Protein AF-A0A834KKQ8-F1 (afdb_monomer)

Mean predicted aligned error: 13.59 Å

Nearest PDB structures (foldseek):
  8iuf-assembly1_E9  TM=4.135E-01  e=3.851E+00  Euglena gracilis
  8imo-assembly1_c  TM=3.893E-01  e=7.822E+00  Anthocerotibacter panamensis
  2j96-assembly1_B  TM=3.376E-01  e=8.261E+00  Mastigocladus laminosus

Structure (mmCIF, N/CA/C/O backbone):
data_AF-A0A834KKQ8-F1
#
_entry.id   AF-A0A834KKQ8-F1
#
loop_
_atom_site.group_PDB
_atom_site.id
_atom_site.type_symbol
_atom_site.label_atom_id
_atom_site.label_alt_id
_atom_site.label_comp_id
_atom_site.label_asym_id
_atom_site.label_entity_id
_atom_site.label_seq_id
_atom_site.pdbx_PDB_ins_code
_atom_site.Cartn_x
_atom_site.Cartn_y
_atom_site.Cartn_z
_atom_site.occupancy
_atom_site.B_iso_or_equiv
_atom_site.auth_seq_id
_atom_site.auth_comp_id
_atom_site.auth_asym_id
_atom_site.auth_atom_id
_atom_site.pdbx_PDB_model_num
ATOM 1 N N . MET A 1 1 ? -37.327 -9.741 52.975 1.00 37.19 1 MET A N 1
ATOM 2 C CA . MET A 1 1 ? -36.574 -8.940 51.986 1.00 37.19 1 MET A CA 1
ATOM 3 C C . MET A 1 1 ? -36.047 -9.881 50.919 1.00 37.19 1 MET A C 1
ATOM 5 O O . MET A 1 1 ? -35.305 -10.794 51.250 1.00 37.1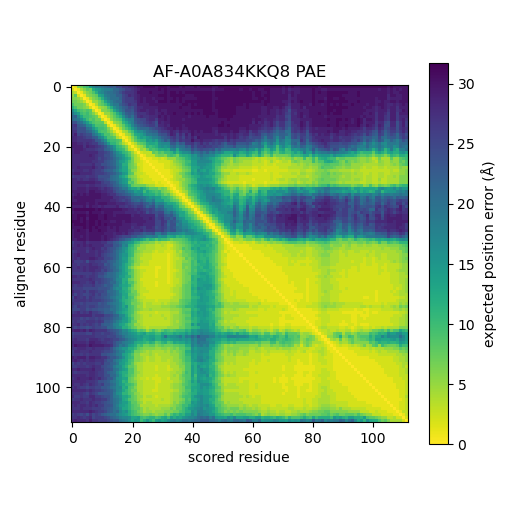9 1 MET A O 1
ATOM 9 N N . LYS A 1 2 ? -36.517 -9.733 49.680 1.00 35.50 2 LYS A N 1
ATOM 10 C CA . LYS A 1 2 ? -36.154 -10.582 48.541 1.00 35.50 2 LYS A CA 1
ATOM 11 C C . LYS A 1 2 ? -35.812 -9.617 47.403 1.00 35.50 2 LYS A C 1
ATOM 13 O O . LYS A 1 2 ? -36.703 -9.014 46.822 1.00 35.50 2 LYS A O 1
ATOM 18 N N . LEU A 1 3 ? -34.519 -9.359 47.230 1.00 42.44 3 LEU A N 1
ATOM 19 C CA . LEU A 1 3 ? -33.954 -8.520 46.173 1.00 42.44 3 LEU A CA 1
ATOM 20 C C . LEU A 1 3 ? -33.708 -9.412 44.966 1.00 42.44 3 LEU A C 1
ATOM 22 O O . LEU A 1 3 ? -32.814 -10.242 45.063 1.00 42.44 3 LEU A O 1
ATOM 26 N N . LEU A 1 4 ? -34.438 -9.239 43.861 1.00 45.25 4 LEU A N 1
ATOM 27 C CA . LEU A 1 4 ? -34.002 -9.751 42.559 1.00 45.25 4 LEU A CA 1
ATOM 28 C C . LEU A 1 4 ? -34.473 -8.842 41.408 1.00 45.25 4 LEU A C 1
ATOM 30 O O . LEU A 1 4 ? -35.651 -8.794 41.076 1.00 45.25 4 LEU A O 1
ATOM 34 N N . ALA A 1 5 ? -33.470 -8.146 40.863 1.00 49.19 5 ALA A N 1
ATOM 35 C CA . ALA A 1 5 ? -33.201 -7.794 39.467 1.00 49.19 5 ALA A CA 1
ATOM 36 C C . ALA A 1 5 ? -34.286 -7.107 38.610 1.00 49.19 5 ALA A C 1
ATOM 38 O O . ALA A 1 5 ? -35.233 -7.724 38.130 1.00 49.19 5 ALA A O 1
ATOM 39 N N . PHE A 1 6 ? -34.025 -5.835 38.291 1.00 45.62 6 PHE A N 1
ATOM 40 C CA . PHE A 1 6 ? -34.572 -5.148 37.121 1.00 45.62 6 PHE A CA 1
ATOM 41 C C . PHE A 1 6 ? -34.047 -5.815 35.839 1.00 45.62 6 PHE A C 1
ATOM 43 O O . PHE A 1 6 ? -32.847 -5.778 35.565 1.00 45.62 6 PHE A O 1
ATOM 50 N N . ALA A 1 7 ? -34.942 -6.392 35.038 1.00 49.34 7 ALA A N 1
ATOM 51 C CA . ALA A 1 7 ? -34.658 -6.762 33.656 1.00 49.34 7 ALA A CA 1
ATOM 52 C C . ALA A 1 7 ? -34.824 -5.516 32.772 1.00 49.34 7 ALA A C 1
ATOM 54 O O . ALA A 1 7 ? -35.925 -5.184 32.339 1.00 49.34 7 ALA A O 1
ATOM 55 N N . GLY A 1 8 ? -33.732 -4.784 32.561 1.00 45.09 8 GLY A N 1
ATOM 56 C CA . GLY A 1 8 ? -33.661 -3.714 31.570 1.00 45.09 8 GLY A CA 1
ATOM 57 C C . GLY A 1 8 ? -33.183 -4.278 30.238 1.00 45.09 8 GLY A C 1
ATOM 58 O O . GLY A 1 8 ? -31.987 -4.471 30.050 1.00 45.09 8 GLY A O 1
ATOM 59 N N . SER A 1 9 ? -34.103 -4.548 29.317 1.00 55.69 9 SER A N 1
ATOM 60 C CA . SER A 1 9 ? -33.771 -4.863 27.926 1.00 55.69 9 SER A CA 1
ATOM 61 C C . SER A 1 9 ? -33.815 -3.574 27.110 1.00 55.69 9 SER A C 1
ATOM 63 O O . SER A 1 9 ? -34.874 -3.174 26.638 1.00 55.69 9 SER A O 1
ATOM 65 N N . VAL A 1 10 ? -32.668 -2.914 26.952 1.00 50.00 10 VAL A N 1
ATOM 66 C CA . VAL A 1 10 ? -32.494 -1.898 25.907 1.00 50.00 10 VAL A CA 1
ATOM 67 C C . VAL A 1 10 ? -31.835 -2.605 24.734 1.00 50.00 10 VAL A C 1
ATOM 69 O O . VAL A 1 10 ? -30.640 -2.884 24.755 1.00 50.00 10 VAL A O 1
ATOM 72 N N . ALA A 1 11 ? -32.640 -2.950 23.732 1.00 49.00 11 ALA A N 1
ATOM 73 C CA . ALA A 1 11 ? -32.127 -3.351 22.435 1.00 49.00 11 ALA A CA 1
ATOM 74 C C . ALA A 1 11 ? -31.454 -2.123 21.806 1.00 49.00 11 ALA A C 1
ATOM 76 O O . ALA A 1 11 ? -32.124 -1.218 21.311 1.00 49.00 11 ALA A O 1
ATOM 77 N N . THR A 1 12 ? -30.127 -2.060 21.879 1.00 45.56 12 THR A N 1
ATOM 78 C CA . THR A 1 12 ? -29.339 -1.135 21.069 1.00 45.56 12 THR A CA 1
ATOM 79 C C . THR A 1 12 ? -29.464 -1.572 19.616 1.00 45.56 12 THR A C 1
ATOM 81 O O . THR A 1 12 ? -28.857 -2.557 19.199 1.00 45.56 12 THR A O 1
ATOM 84 N N . LEU A 1 13 ? -30.293 -0.846 18.868 1.00 48.62 13 LEU A N 1
ATOM 85 C CA . LEU A 1 13 ? -30.263 -0.801 17.413 1.00 48.62 13 LEU A CA 1
ATOM 86 C C . LEU A 1 13 ? -28.889 -0.258 17.006 1.00 48.62 13 LEU A C 1
ATOM 88 O O . LEU A 1 13 ? -28.686 0.954 16.977 1.00 48.62 13 LEU A O 1
ATOM 92 N N . LEU A 1 14 ? -27.933 -1.146 16.750 1.00 46.12 14 LEU A N 1
ATOM 93 C CA . LEU A 1 14 ? -26.783 -0.784 15.936 1.00 46.12 14 LEU A CA 1
ATOM 94 C C . LEU A 1 14 ? -27.255 -0.905 14.496 1.00 46.12 14 LEU A C 1
ATOM 96 O O . LEU A 1 14 ? -27.493 -2.002 13.997 1.00 46.12 14 LEU A O 1
ATOM 100 N N . ALA A 1 15 ? -27.501 0.255 13.894 1.00 41.88 15 ALA A N 1
ATOM 101 C CA . ALA A 1 15 ? -27.599 0.375 12.459 1.00 41.88 15 ALA A CA 1
ATOM 102 C C . ALA A 1 15 ? -26.323 -0.225 11.857 1.00 41.88 15 ALA A C 1
ATOM 104 O O . ALA A 1 15 ? -25.220 0.133 12.274 1.00 41.88 15 ALA A O 1
ATOM 105 N N . ASP A 1 16 ? -26.494 -1.146 10.912 1.00 43.06 16 ASP A N 1
ATOM 106 C CA . ASP A 1 16 ? -25.479 -1.496 9.927 1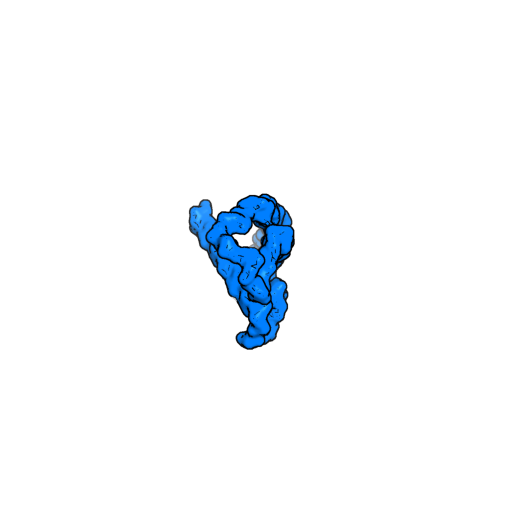.00 43.06 16 ASP A CA 1
ATOM 107 C C . ASP A 1 16 ? -25.065 -0.203 9.203 1.00 43.06 16 ASP A C 1
ATOM 109 O O . ASP A 1 16 ? -25.660 0.192 8.199 1.00 43.06 16 ASP A O 1
ATOM 113 N N . GLU A 1 17 ? -24.076 0.508 9.745 1.00 47.84 17 GLU A N 1
ATOM 114 C CA . GLU A 1 17 ? -23.257 1.393 8.931 1.00 47.84 17 GLU A CA 1
ATOM 115 C C . GLU A 1 17 ? -22.409 0.489 8.041 1.00 47.84 17 GLU A C 1
ATOM 117 O O . GLU A 1 17 ? -21.395 -0.077 8.450 1.00 47.84 17 GLU A O 1
ATOM 122 N N . ASP A 1 18 ? -22.920 0.304 6.827 1.00 44.22 18 ASP A N 1
ATOM 123 C CA . ASP A 1 18 ? -22.267 -0.304 5.679 1.00 44.22 18 ASP A CA 1
ATOM 124 C C . ASP A 1 18 ? -20.897 0.362 5.463 1.00 44.22 18 ASP A C 1
ATOM 126 O O . ASP A 1 18 ? -20.776 1.407 4.821 1.00 44.22 18 ASP A O 1
ATOM 130 N N . TRP A 1 19 ? -19.848 -0.229 6.038 1.00 47.28 19 TRP A N 1
ATOM 131 C CA . TRP A 1 19 ? -18.447 0.137 5.824 1.00 47.28 19 TRP A CA 1
ATOM 132 C C . TRP A 1 19 ? -18.012 -0.219 4.387 1.00 47.28 19 TRP A C 1
ATOM 134 O O . TRP A 1 19 ? -17.114 -1.022 4.163 1.00 47.28 19 TRP A O 1
ATOM 144 N N . ASN A 1 20 ? -18.611 0.414 3.376 1.00 50.88 20 ASN A N 1
ATOM 145 C CA . ASN A 1 20 ? -18.178 0.365 1.970 1.00 50.88 20 ASN A CA 1
ATOM 146 C C . ASN A 1 20 ? -17.063 1.391 1.661 1.00 50.88 20 ASN A C 1
ATOM 148 O O . ASN A 1 20 ? -16.922 1.906 0.550 1.00 50.88 20 ASN A O 1
ATOM 152 N N . VAL A 1 21 ? -16.268 1.724 2.677 1.00 54.75 21 VAL A N 1
ATOM 153 C CA . VAL A 1 21 ? -15.219 2.753 2.663 1.00 54.75 21 VAL A CA 1
ATOM 154 C C . VAL A 1 21 ? -13.899 2.297 1.996 1.00 54.75 21 VAL A C 1
ATOM 156 O O . VAL A 1 21 ? -13.262 3.134 1.349 1.00 54.75 21 VAL A O 1
ATOM 159 N N . PRO A 1 22 ? -13.474 1.010 2.026 1.00 59.59 22 PRO A N 1
ATOM 160 C CA . PRO A 1 22 ? -12.164 0.624 1.480 1.00 59.59 22 PRO A CA 1
ATOM 161 C C . PRO A 1 22 ? -12.044 0.840 -0.036 1.00 59.59 22 PRO A C 1
ATOM 163 O O . PRO A 1 22 ? -11.017 1.293 -0.546 1.00 59.59 22 PRO A O 1
ATOM 166 N N . THR A 1 23 ? -13.114 0.551 -0.784 1.00 61.81 23 THR A N 1
ATOM 167 C CA . THR A 1 23 ? -13.082 0.579 -2.254 1.00 61.81 23 THR A CA 1
ATOM 168 C C . THR A 1 23 ? -13.129 1.999 -2.826 1.00 61.81 23 THR A C 1
ATOM 170 O O . THR A 1 23 ? -12.583 2.239 -3.906 1.00 61.81 23 THR A O 1
ATOM 173 N N . SER A 1 24 ? -13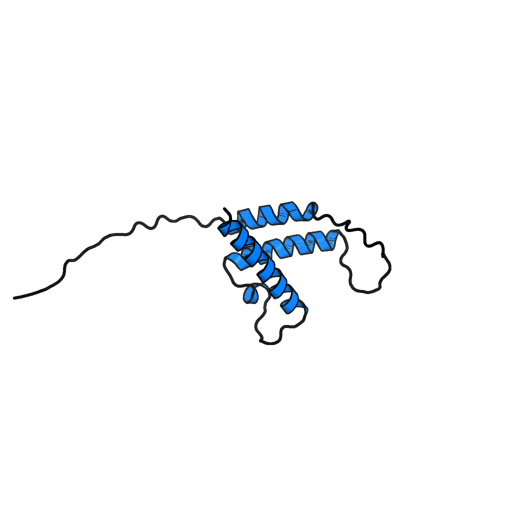.766 2.955 -2.142 1.00 75.38 24 SER A N 1
ATOM 174 C CA . SER A 1 24 ? -13.804 4.355 -2.588 1.00 75.38 24 SER A CA 1
ATOM 175 C C . SER A 1 24 ? -12.443 5.035 -2.395 1.00 75.38 24 SER A C 1
ATOM 177 O O . SER A 1 24 ? -11.939 5.650 -3.337 1.00 75.38 24 SER A O 1
ATOM 179 N N . LEU A 1 25 ? -11.797 4.816 -1.244 1.00 78.88 25 LEU A N 1
ATOM 180 C CA . LEU A 1 25 ? -10.462 5.335 -0.927 1.00 78.88 25 LEU A CA 1
ATOM 181 C C . LEU A 1 25 ? -9.378 4.758 -1.845 1.00 78.88 25 LEU A C 1
ATOM 183 O O . LEU A 1 25 ? -8.534 5.497 -2.356 1.00 78.88 25 LEU A O 1
ATOM 187 N N . GLN A 1 26 ? -9.425 3.452 -2.123 1.00 80.62 26 GLN A N 1
ATOM 188 C CA . GLN A 1 26 ? -8.515 2.808 -3.073 1.00 80.62 26 GLN A CA 1
ATOM 189 C C . GLN A 1 26 ? -8.629 3.422 -4.476 1.00 80.62 26 GLN A C 1
ATOM 191 O O . GLN A 1 26 ? -7.611 3.689 -5.124 1.00 80.62 26 GL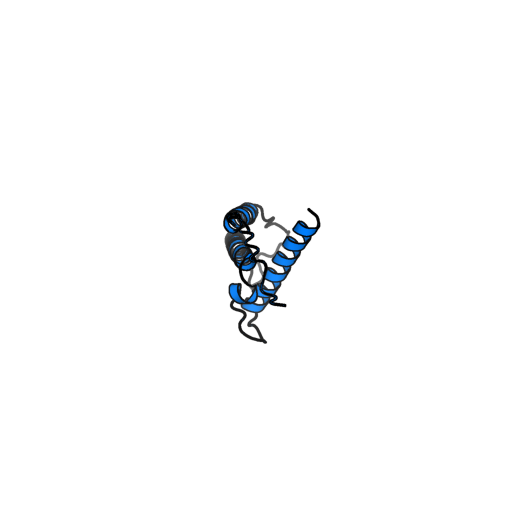N A O 1
ATOM 196 N N . LYS A 1 27 ? -9.860 3.650 -4.956 1.00 84.06 27 LYS A N 1
ATOM 197 C CA . LYS A 1 27 ? -10.116 4.254 -6.272 1.00 84.06 27 LYS A CA 1
ATOM 198 C C . LYS A 1 27 ? -9.626 5.695 -6.326 1.00 84.06 27 LYS A C 1
ATOM 200 O O . LYS A 1 27 ? -8.984 6.072 -7.305 1.00 84.06 27 LYS A O 1
ATOM 205 N N . GLU A 1 28 ? -9.873 6.474 -5.276 1.00 87.88 28 GLU A N 1
ATOM 206 C CA . GLU A 1 28 ? -9.377 7.845 -5.180 1.00 87.88 28 GLU A CA 1
ATOM 207 C C . GLU A 1 28 ? -7.845 7.887 -5.197 1.00 87.88 28 GLU A C 1
ATOM 209 O O . GLU A 1 28 ? -7.266 8.594 -6.023 1.00 87.88 28 GLU A O 1
ATOM 214 N N . CYS A 1 29 ? -7.179 7.083 -4.364 1.00 88.75 29 CYS A N 1
ATOM 215 C CA . CYS A 1 29 ? -5.720 6.978 -4.346 1.00 88.75 29 CYS A CA 1
ATOM 216 C C . CYS A 1 29 ? -5.175 6.595 -5.732 1.00 88.75 29 CYS A C 1
ATOM 218 O O . CYS A 1 29 ? -4.325 7.290 -6.292 1.00 88.75 29 CYS A O 1
ATOM 220 N N . SER A 1 30 ? -5.735 5.544 -6.341 1.00 86.56 30 SER A N 1
ATOM 221 C CA . SER A 1 30 ? -5.280 5.028 -7.639 1.00 86.56 30 SER A CA 1
ATOM 222 C C . SER A 1 30 ? -5.475 6.035 -8.776 1.00 86.56 30 SER A C 1
ATOM 224 O O . SER A 1 30 ? -4.661 6.086 -9.697 1.00 86.56 30 SER A O 1
ATOM 226 N N . SER A 1 31 ? -6.510 6.881 -8.705 1.00 90.00 31 SER A N 1
ATOM 227 C CA . SER A 1 31 ? -6.761 7.944 -9.690 1.00 90.00 31 SER A CA 1
ATOM 228 C C . SER A 1 31 ? -5.667 9.019 -9.725 1.00 90.00 31 SER A C 1
ATOM 230 O O . SER A 1 31 ? -5.493 9.697 -10.741 1.00 90.00 31 SER A O 1
ATOM 232 N N . LYS A 1 32 ? -4.886 9.154 -8.645 1.00 88.50 32 LYS A N 1
ATOM 233 C CA . LYS A 1 32 ? -3.767 10.101 -8.562 1.00 88.50 32 LYS A CA 1
ATOM 234 C C . LYS A 1 32 ? -2.471 9.530 -9.141 1.00 88.50 32 LYS A C 1
ATOM 236 O O . LYS A 1 32 ? -1.598 10.306 -9.517 1.00 88.50 32 LYS A O 1
ATOM 241 N N . CYS A 1 33 ? -2.359 8.210 -9.304 1.00 88.06 33 CYS A N 1
ATOM 242 C CA . CYS A 1 33 ? -1.147 7.561 -9.815 1.00 88.06 33 CYS A CA 1
ATOM 243 C C . CYS A 1 33 ? -0.701 8.015 -11.220 1.00 88.06 33 CYS A C 1
ATOM 245 O O . CYS A 1 33 ? 0.500 8.202 -11.410 1.00 88.06 33 CYS A O 1
ATOM 247 N N . PRO A 1 34 ? -1.593 8.253 -12.204 1.00 82.81 34 PRO A N 1
ATOM 248 C CA . PRO A 1 34 ? -1.194 8.796 -13.507 1.00 82.81 34 PRO A CA 1
ATOM 249 C C . PRO A 1 34 ? -0.682 10.243 -13.441 1.00 82.81 34 PRO A C 1
ATOM 251 O O . PRO A 1 34 ? 0.028 10.676 -14.342 1.00 82.81 34 PRO A O 1
ATOM 254 N N . ASN A 1 35 ? -1.056 10.978 -12.388 1.00 68.88 35 ASN A N 1
ATOM 255 C CA . ASN A 1 35 ? -0.695 12.378 -12.155 1.00 68.88 35 ASN A CA 1
ATOM 256 C C . ASN A 1 35 ? 0.494 12.531 -11.201 1.00 68.88 35 ASN A C 1
ATOM 258 O O . ASN A 1 35 ? 0.814 13.654 -10.808 1.00 68.88 35 ASN A O 1
ATOM 262 N N . LEU A 1 36 ? 1.137 11.429 -10.792 1.00 65.81 36 LEU A N 1
ATOM 263 C CA . LEU A 1 36 ? 2.389 11.522 -10.054 1.00 65.81 36 LEU A CA 1
ATOM 264 C C . LEU A 1 36 ? 3.355 12.325 -10.931 1.00 65.81 36 LEU A C 1
ATOM 266 O O . LEU A 1 36 ? 3.540 11.988 -12.097 1.00 65.81 36 LEU A O 1
ATOM 270 N N . ASP A 1 37 ? 3.928 13.407 -10.412 1.00 58.41 37 ASP A N 1
ATOM 271 C CA . ASP A 1 37 ? 4.890 14.205 -11.166 1.00 58.41 37 ASP A CA 1
ATOM 272 C C . ASP A 1 37 ? 6.184 13.387 -11.316 1.00 58.41 37 ASP A C 1
ATOM 274 O O . ASP A 1 37 ? 7.087 13.401 -10.478 1.00 58.41 37 ASP A O 1
ATOM 278 N N . LEU A 1 38 ? 6.227 12.559 -12.364 1.00 57.94 38 LEU A N 1
ATOM 279 C CA . LEU A 1 38 ? 7.328 11.639 -12.660 1.00 57.94 38 LEU A CA 1
ATOM 280 C C . LEU A 1 38 ? 8.595 12.385 -13.108 1.00 57.94 38 LEU A C 1
ATOM 282 O O . LEU A 1 38 ? 9.635 11.743 -13.274 1.00 57.94 38 LEU A O 1
ATOM 286 N N . ASN A 1 39 ? 8.499 13.711 -13.265 1.00 49.53 39 ASN A N 1
ATOM 287 C CA . ASN A 1 39 ? 9.531 14.635 -13.714 1.00 49.53 39 ASN A CA 1
ATOM 288 C C . ASN A 1 39 ? 10.047 15.534 -12.580 1.00 49.53 39 ASN A C 1
ATOM 290 O O . ASN A 1 39 ? 10.386 16.695 -12.813 1.00 49.53 39 ASN A O 1
ATOM 294 N N . GLN A 1 40 ? 10.236 15.003 -11.367 1.00 52.03 40 GLN A N 1
ATOM 295 C CA . GLN A 1 40 ? 11.294 15.561 -10.521 1.00 52.03 40 GLN A CA 1
ATOM 296 C C . GLN A 1 40 ? 12.649 15.247 -11.165 1.00 52.03 40 GLN A C 1
ATOM 298 O O . GLN A 1 40 ? 13.272 14.229 -10.885 1.00 52.03 40 GLN A O 1
ATOM 303 N N . ASN A 1 41 ? 13.012 16.132 -12.092 1.00 42.50 41 ASN A N 1
ATOM 304 C CA . ASN A 1 41 ? 14.281 16.409 -12.751 1.00 42.50 41 ASN A CA 1
ATOM 305 C C . ASN A 1 41 ? 15.531 15.896 -12.002 1.00 42.50 41 ASN A C 1
ATOM 307 O O . ASN A 1 41 ? 16.318 16.669 -11.461 1.00 42.50 41 ASN A O 1
ATOM 311 N N . ARG A 1 42 ? 15.730 14.577 -11.985 1.00 45.38 42 ARG A N 1
ATOM 312 C CA . ARG A 1 42 ? 17.051 13.959 -11.962 1.00 45.38 42 ARG A CA 1
ATOM 313 C C . ARG A 1 42 ? 17.276 13.388 -13.347 1.00 45.38 42 ARG A C 1
ATOM 315 O O . ARG A 1 42 ? 16.917 12.254 -13.644 1.00 45.38 42 ARG A O 1
ATOM 322 N N . THR A 1 43 ? 17.811 14.243 -14.206 1.00 44.25 43 THR A N 1
ATOM 323 C CA . THR A 1 43 ? 18.655 13.848 -15.325 1.00 44.25 43 THR A CA 1
ATOM 324 C C . THR A 1 43 ? 19.651 12.823 -14.798 1.00 44.25 43 THR A C 1
ATOM 326 O O . THR A 1 43 ? 20.522 13.197 -14.028 1.00 44.25 43 THR A O 1
ATOM 329 N N . GLU A 1 44 ? 19.471 11.548 -15.124 1.00 44.59 44 GLU A N 1
ATOM 330 C CA . GLU A 1 44 ? 20.541 10.552 -15.247 1.00 44.59 44 GLU A CA 1
ATOM 331 C C . GLU A 1 44 ? 19.916 9.230 -15.685 1.00 44.59 44 GLU A C 1
ATOM 333 O O . GLU A 1 44 ? 19.593 8.338 -14.905 1.00 44.59 44 GLU A O 1
ATOM 338 N N . ASP A 1 45 ? 19.777 9.121 -17.000 1.00 48.06 45 ASP A N 1
ATOM 339 C CA . ASP A 1 45 ? 19.508 7.888 -17.736 1.00 48.06 45 ASP A CA 1
ATOM 340 C C . ASP A 1 45 ? 20.778 6.999 -17.802 1.00 48.06 45 ASP A C 1
ATOM 342 O O . ASP A 1 45 ? 21.062 6.352 -18.806 1.00 48.06 45 ASP A O 1
ATOM 346 N N . SER A 1 46 ? 21.623 7.017 -16.758 1.00 46.81 46 SER A N 1
ATOM 347 C CA . SER A 1 46 ? 22.928 6.338 -16.770 1.00 46.81 46 SER A CA 1
ATOM 348 C C . SER A 1 46 ? 23.527 6.062 -15.383 1.00 46.81 46 SER A C 1
ATOM 350 O O . SER A 1 46 ? 24.723 6.265 -15.179 1.00 46.81 46 SER A O 1
ATOM 352 N N . SER A 1 47 ? 22.734 5.559 -14.435 1.00 41.78 47 SER A N 1
ATOM 353 C CA . SER A 1 47 ? 23.287 4.760 -13.333 1.00 41.78 47 SER A CA 1
ATOM 354 C C . SER A 1 47 ? 22.814 3.312 -13.489 1.00 41.78 47 SER A C 1
ATOM 356 O O . SER A 1 47 ? 21.610 3.090 -13.624 1.00 41.78 47 SER A O 1
ATOM 358 N N . PRO A 1 48 ? 23.704 2.300 -13.459 1.00 46.47 48 PRO A N 1
ATOM 359 C CA . PRO A 1 48 ? 23.304 0.893 -13.440 1.00 46.47 48 PRO A CA 1
ATOM 360 C C . PRO A 1 48 ? 22.668 0.472 -12.095 1.00 46.47 48 PRO A C 1
ATOM 362 O O . PRO A 1 48 ? 22.477 -0.717 -11.844 1.00 46.47 48 PRO A O 1
ATOM 365 N N . GLU A 1 49 ? 22.295 1.428 -11.238 1.00 47.06 49 GLU A N 1
ATOM 366 C CA . GLU A 1 49 ? 21.530 1.230 -10.009 1.00 47.06 49 GLU A CA 1
ATOM 367 C C . GLU A 1 49 ? 20.015 1.456 -10.221 1.00 47.06 49 GLU A C 1
ATOM 369 O O . GLU A 1 49 ? 19.489 2.560 -10.133 1.00 47.06 49 GLU A O 1
ATOM 374 N N . VAL A 1 50 ? 19.298 0.350 -10.450 1.00 55.59 50 VAL A N 1
ATOM 375 C CA . VAL A 1 50 ? 17.996 0.009 -9.826 1.00 55.59 50 VAL A CA 1
ATOM 376 C C . VAL A 1 50 ? 16.843 1.041 -9.847 1.00 55.59 50 VAL A C 1
ATOM 378 O O . VAL A 1 50 ? 16.057 1.128 -8.903 1.00 55.59 50 VAL A O 1
ATOM 381 N N . GLY A 1 51 ? 16.666 1.786 -10.939 1.00 64.44 51 GLY A N 1
ATOM 382 C CA . GLY A 1 51 ? 15.536 2.707 -11.128 1.00 64.44 51 GLY A CA 1
ATOM 383 C C . GLY A 1 51 ? 14.334 2.112 -11.882 1.00 64.44 51 GLY A C 1
ATOM 384 O O . GLY A 1 51 ? 14.468 1.529 -12.953 1.00 64.44 51 GLY A O 1
ATOM 385 N N . CYS A 1 52 ? 13.127 2.311 -11.348 1.00 72.00 52 CYS A N 1
ATOM 386 C CA . CYS A 1 52 ? 11.843 1.944 -11.957 1.00 72.00 52 CYS A CA 1
ATOM 387 C C . CYS A 1 52 ? 11.377 3.040 -12.948 1.00 72.00 52 CYS A C 1
ATOM 389 O O . CYS A 1 52 ? 11.243 4.201 -12.561 1.00 72.00 52 CYS A O 1
ATOM 391 N N . GLY A 1 53 ? 11.139 2.700 -14.225 1.00 77.00 53 GLY A N 1
ATOM 392 C CA . GLY A 1 53 ? 10.659 3.645 -15.255 1.00 77.00 53 GLY A CA 1
ATOM 393 C C . GLY A 1 53 ? 9.203 4.105 -15.051 1.00 77.00 53 GLY A C 1
ATOM 394 O O . GLY A 1 53 ? 8.500 3.570 -14.201 1.00 77.00 53 GLY A O 1
ATOM 395 N N . VAL A 1 54 ? 8.717 5.062 -15.855 1.00 80.69 54 VAL A N 1
ATOM 396 C CA . VAL A 1 54 ? 7.371 5.686 -15.733 1.00 80.69 54 VAL A CA 1
ATOM 397 C C . VAL A 1 54 ? 6.242 4.671 -15.524 1.00 80.69 54 VAL A C 1
ATOM 399 O O . VAL A 1 54 ? 5.503 4.765 -14.548 1.00 80.69 54 VAL A O 1
ATOM 402 N N . ARG A 1 55 ? 6.137 3.658 -16.395 1.00 81.88 55 ARG A N 1
ATOM 403 C CA . ARG A 1 55 ? 5.094 2.626 -16.286 1.00 81.88 55 ARG A CA 1
ATOM 404 C C . ARG A 1 55 ? 5.207 1.838 -14.982 1.00 81.88 55 ARG A C 1
ATOM 406 O O . ARG A 1 55 ? 4.216 1.639 -14.294 1.00 81.88 55 ARG A O 1
ATOM 413 N N . CYS A 1 56 ? 6.429 1.452 -14.623 1.00 83.25 56 CYS A N 1
ATOM 414 C CA . CYS A 1 56 ? 6.699 0.765 -13.370 1.00 83.25 56 CYS A CA 1
ATOM 415 C C . CYS A 1 56 ? 6.312 1.651 -12.168 1.00 83.25 56 CYS A C 1
ATOM 417 O O . CYS A 1 56 ? 5.718 1.149 -11.223 1.00 83.25 56 CYS A O 1
ATOM 419 N N . LYS A 1 57 ? 6.566 2.967 -12.203 1.00 81.81 57 LYS A N 1
ATOM 420 C CA . LYS A 1 57 ? 6.197 3.889 -11.113 1.00 81.81 57 LYS A CA 1
ATOM 421 C C . L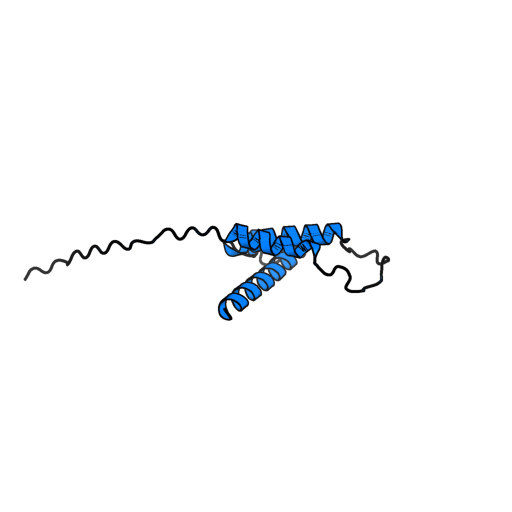YS A 1 57 ? 4.682 3.979 -10.937 1.00 81.81 57 LYS A C 1
ATOM 423 O O . LYS A 1 57 ? 4.206 3.926 -9.808 1.00 81.81 57 LYS A O 1
ATOM 428 N N . VAL A 1 58 ? 3.929 4.051 -12.037 1.00 86.00 58 VAL A N 1
ATOM 429 C CA . VAL A 1 58 ? 2.458 4.015 -11.996 1.00 86.00 58 VAL A CA 1
ATOM 430 C C . VAL A 1 58 ? 1.971 2.681 -11.427 1.00 86.00 58 VAL A C 1
ATOM 432 O O . VAL A 1 58 ? 1.156 2.682 -10.511 1.00 86.00 58 VAL A O 1
ATOM 435 N N . GLU A 1 59 ? 2.522 1.551 -11.884 1.00 87.44 59 GLU A N 1
ATOM 436 C CA . GLU 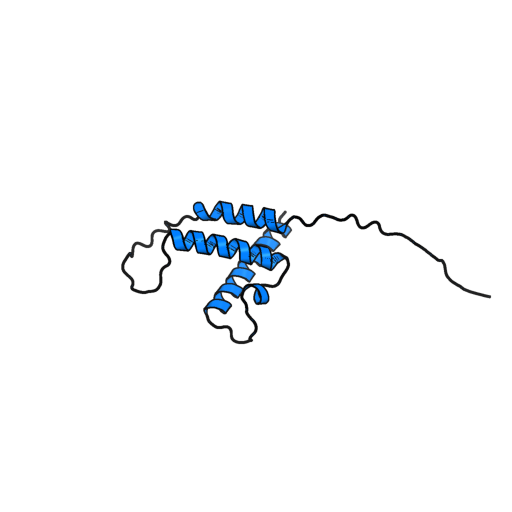A 1 59 ? 2.175 0.222 -11.358 1.00 87.44 59 GLU A CA 1
ATOM 437 C C . GLU A 1 59 ? 2.476 0.085 -9.856 1.00 87.44 59 GLU A C 1
ATOM 439 O O . GLU A 1 59 ? 1.668 -0.470 -9.113 1.00 87.44 59 GLU A O 1
ATOM 444 N N . GLN A 1 60 ? 3.626 0.585 -9.390 1.00 86.94 60 GLN A N 1
ATOM 445 C CA . GLN A 1 60 ? 3.982 0.568 -7.967 1.00 86.94 60 GLN A CA 1
ATOM 446 C C . GLN A 1 60 ? 3.087 1.499 -7.146 1.00 86.94 60 GLN A C 1
ATOM 448 O O . GLN A 1 60 ? 2.713 1.141 -6.034 1.00 86.94 60 GLN A O 1
ATOM 453 N N . CYS A 1 61 ? 2.690 2.651 -7.695 1.00 89.69 61 CYS A N 1
ATOM 454 C CA . CYS A 1 61 ? 1.718 3.534 -7.057 1.00 89.69 61 CYS A CA 1
ATOM 455 C C . CYS A 1 61 ? 0.369 2.834 -6.878 1.00 89.69 61 CYS A C 1
ATOM 457 O O . CYS A 1 61 ? -0.158 2.811 -5.769 1.00 89.69 61 CYS A O 1
ATOM 459 N N . THR A 1 62 ? -0.157 2.197 -7.932 1.00 91.62 62 THR A N 1
ATOM 460 C CA . THR A 1 62 ? -1.423 1.460 -7.845 1.00 91.62 62 THR A CA 1
ATOM 461 C C . THR A 1 62 ? -1.331 0.361 -6.794 1.00 91.62 62 THR A C 1
ATOM 463 O O . THR A 1 62 ? -2.152 0.337 -5.886 1.00 91.62 62 THR A O 1
ATOM 466 N N . LYS A 1 63 ? -0.282 -0.472 -6.824 1.00 91.25 63 LYS A N 1
ATOM 467 C CA . LYS A 1 63 ? -0.057 -1.512 -5.802 1.00 91.25 63 LYS A CA 1
ATOM 468 C C . LYS A 1 63 ? 0.032 -0.937 -4.387 1.00 91.25 63 LYS A C 1
ATOM 470 O O . LYS A 1 63 ? -0.506 -1.527 -3.457 1.00 91.25 63 LYS A O 1
ATOM 475 N N . GLY A 1 64 ? 0.685 0.213 -4.226 1.00 91.69 64 GLY A N 1
ATOM 476 C CA . GLY A 1 64 ? 0.760 0.930 -2.956 1.00 91.69 64 GLY A CA 1
ATOM 477 C C . GLY A 1 64 ? -0.612 1.383 -2.458 1.00 91.69 64 GLY A C 1
ATOM 478 O O . GLY A 1 64 ? -0.907 1.204 -1.283 1.00 91.69 64 GLY A O 1
ATOM 479 N N . CYS A 1 65 ? -1.473 1.895 -3.341 1.00 92.88 65 CYS A N 1
ATOM 480 C CA . CYS A 1 65 ? -2.847 2.269 -2.999 1.00 92.88 65 CYS A CA 1
ATOM 481 C C . CYS A 1 65 ? -3.699 1.067 -2.572 1.00 92.88 65 CYS A C 1
ATOM 483 O O . CYS A 1 65 ? -4.479 1.179 -1.630 1.00 92.88 65 CYS A O 1
ATOM 485 N N . GLU A 1 66 ? -3.551 -0.081 -3.239 1.00 92.94 66 GLU A N 1
ATOM 486 C CA . GLU A 1 66 ? -4.247 -1.317 -2.854 1.00 92.94 66 GLU A CA 1
ATOM 487 C C . GLU A 1 66 ? -3.787 -1.814 -1.482 1.00 92.94 66 GLU A C 1
ATOM 489 O O . GLU A 1 66 ? -4.610 -2.106 -0.617 1.00 92.94 66 GLU A O 1
ATOM 494 N N . ALA A 1 67 ? -2.471 -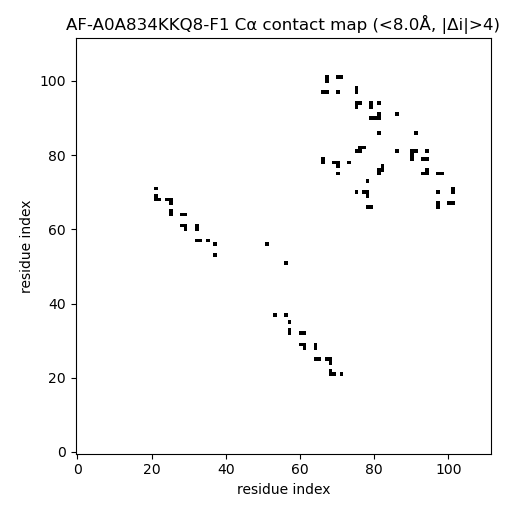1.856 -1.269 1.00 92.88 67 ALA A N 1
ATOM 495 C CA . ALA A 1 67 ? -1.867 -2.246 -0.002 1.00 92.88 67 ALA A CA 1
ATOM 496 C C . ALA A 1 67 ? -2.282 -1.302 1.137 1.00 92.88 67 ALA A C 1
ATOM 498 O O . ALA A 1 67 ? -2.660 -1.752 2.214 1.00 92.88 67 ALA A O 1
ATOM 499 N N . TRP A 1 68 ? -2.257 0.008 0.891 1.00 93.50 68 TRP A N 1
ATOM 500 C CA . TRP A 1 68 ? -2.683 1.014 1.858 1.00 93.50 68 TRP A CA 1
ATOM 501 C C . TRP A 1 68 ? -4.158 0.856 2.236 1.00 93.50 68 TRP A C 1
ATOM 503 O O . TRP A 1 68 ? -4.472 0.867 3.421 1.00 93.50 68 TRP A O 1
ATOM 513 N N . ALA A 1 69 ? -5.044 0.632 1.259 1.00 92.44 69 ALA A N 1
ATOM 514 C CA . ALA A 1 69 ? -6.459 0.395 1.530 1.00 92.44 69 ALA A CA 1
ATOM 515 C C . ALA A 1 69 ? -6.676 -0.863 2.386 1.00 92.44 69 ALA A C 1
ATOM 517 O O . ALA A 1 69 ? -7.422 -0.820 3.357 1.00 92.44 69 ALA A O 1
ATOM 518 N N . GLN A 1 70 ? -5.972 -1.961 2.090 1.00 93.12 70 GLN A N 1
ATOM 519 C CA . GLN A 1 70 ? -6.014 -3.171 2.923 1.00 93.12 70 GLN A CA 1
ATOM 520 C C . GLN A 1 70 ? -5.478 -2.917 4.338 1.00 93.12 70 GLN A C 1
ATOM 522 O O . GLN A 1 70 ? -5.994 -3.468 5.305 1.00 93.12 70 GLN A O 1
ATOM 527 N N . ALA A 1 71 ? -4.460 -2.066 4.478 1.00 94.31 71 ALA A N 1
ATOM 528 C CA . ALA A 1 71 ? -3.859 -1.733 5.765 1.00 94.31 71 ALA A CA 1
ATOM 529 C C . ALA A 1 71 ? -4.743 -0.840 6.653 1.00 94.31 71 ALA A C 1
ATOM 531 O O . ALA A 1 71 ? -4.399 -0.650 7.815 1.00 94.31 71 ALA A O 1
ATOM 532 N N . LEU A 1 72 ? -5.851 -0.291 6.140 1.00 91.44 72 LEU A N 1
ATOM 533 C CA . LEU A 1 72 ? -6.848 0.397 6.968 1.00 91.44 72 LEU A CA 1
ATOM 534 C C . LEU A 1 72 ? -7.650 -0.595 7.820 1.00 91.44 72 LEU A C 1
ATOM 536 O O . LEU A 1 72 ? -7.936 -0.305 8.979 1.00 91.44 72 LEU A O 1
ATOM 540 N N . ASP A 1 73 ? -7.951 -1.770 7.261 1.00 91.88 73 ASP A N 1
ATOM 541 C CA . ASP A 1 73 ? -8.691 -2.840 7.944 1.00 91.88 73 ASP A CA 1
ATOM 542 C C . ASP A 1 73 ? -7.755 -3.865 8.611 1.00 91.88 73 ASP A C 1
ATOM 544 O O . ASP A 1 73 ? -8.148 -4.612 9.509 1.00 91.88 73 ASP A O 1
ATOM 548 N N . MET A 1 74 ? -6.500 -3.921 8.160 1.00 91.56 74 MET A N 1
ATOM 549 C CA . MET A 1 74 ? -5.465 -4.845 8.628 1.00 91.56 74 MET A CA 1
ATOM 550 C C . MET A 1 74 ? -4.278 -4.084 9.246 1.00 91.56 74 MET A C 1
ATOM 552 O O . MET A 1 74 ? -4.384 -2.925 9.622 1.00 91.56 74 MET A O 1
ATOM 556 N N . SER A 1 75 ? -3.118 -4.737 9.382 1.00 92.44 75 SER A N 1
ATOM 557 C CA . SER A 1 75 ? -1.876 -4.085 9.820 1.00 92.44 75 SER A CA 1
ATOM 558 C C . SER A 1 75 ? -0.868 -3.961 8.676 1.00 92.44 75 SER A C 1
ATOM 560 O O . SER A 1 75 ? -0.834 -4.806 7.775 1.00 92.44 75 SER A O 1
ATOM 562 N N . CYS A 1 76 ? 0.013 -2.958 8.746 1.00 94.31 76 CYS A N 1
ATOM 563 C CA . CYS A 1 76 ? 1.122 -2.807 7.800 1.00 94.31 76 CYS A CA 1
ATOM 564 C C . CYS A 1 76 ? 2.044 -4.031 7.779 1.00 94.31 76 CYS A C 1
ATOM 566 O O . CYS A 1 76 ? 2.527 -4.421 6.722 1.00 94.31 76 CYS A O 1
ATOM 568 N N . GLN A 1 77 ? 2.252 -4.673 8.929 1.00 93.81 77 GLN A N 1
ATOM 569 C CA . GLN A 1 77 ? 3.008 -5.915 9.054 1.00 93.81 77 GLN A CA 1
ATOM 570 C C . GLN A 1 77 ? 2.352 -7.024 8.231 1.00 93.81 77 GLN A C 1
ATOM 572 O O . GLN A 1 77 ? 3.032 -7.692 7.460 1.00 93.81 77 GLN A O 1
ATOM 577 N N . THR A 1 78 ? 1.031 -7.193 8.325 1.00 94.25 78 THR A N 1
ATOM 578 C CA . THR A 1 78 ? 0.323 -8.230 7.565 1.00 94.25 78 THR A CA 1
ATOM 579 C C . THR A 1 78 ? 0.347 -7.953 6.064 1.00 94.25 78 THR A C 1
ATOM 581 O O . THR A 1 78 ? 0.683 -8.845 5.293 1.00 94.25 78 THR A O 1
ATOM 584 N N . VAL A 1 79 ? 0.056 -6.719 5.645 1.00 94.50 79 VAL A N 1
ATOM 585 C CA . VAL A 1 79 ? 0.043 -6.335 4.222 1.00 94.50 79 VAL A CA 1
ATOM 586 C C . VAL A 1 79 ? 1.429 -6.473 3.581 1.00 94.50 79 VAL A C 1
ATOM 588 O O . VAL A 1 79 ? 1.551 -6.876 2.425 1.00 94.50 79 VAL A O 1
ATOM 591 N N . CYS A 1 80 ? 2.487 -6.179 4.335 1.00 94.50 80 CYS A N 1
ATOM 592 C CA . CYS A 1 80 ? 3.864 -6.243 3.855 1.00 94.50 80 CYS A CA 1
ATOM 593 C C . CYS A 1 80 ? 4.570 -7.575 4.136 1.00 94.50 80 CYS A C 1
ATOM 595 O O . CYS A 1 80 ? 5.772 -7.661 3.894 1.00 94.50 80 CYS A O 1
ATOM 597 N N . ASN A 1 81 ? 3.866 -8.595 4.640 1.00 93.06 81 ASN A N 1
ATOM 598 C CA . ASN A 1 81 ? 4.443 -9.868 5.094 1.00 93.06 81 ASN A CA 1
ATOM 599 C C . ASN A 1 81 ? 5.579 -9.717 6.125 1.00 93.06 81 ASN A C 1
ATOM 601 O O . ASN A 1 81 ? 6.460 -10.565 6.219 1.00 93.06 81 ASN A O 1
ATOM 605 N N . GLY A 1 82 ? 5.551 -8.654 6.927 1.00 85.81 82 GLY A N 1
ATOM 606 C CA . GLY A 1 82 ? 6.527 -8.407 7.975 1.00 85.81 82 GLY A CA 1
ATOM 607 C C . GLY A 1 82 ? 6.271 -9.273 9.206 1.00 85.81 82 GLY A C 1
ATOM 608 O O . GLY A 1 82 ? 5.624 -8.830 10.151 1.00 85.81 82 GLY A O 1
ATOM 609 N N . THR A 1 83 ? 6.765 -10.511 9.196 1.00 81.81 83 THR A N 1
ATOM 610 C CA . THR A 1 83 ? 6.513 -11.503 10.261 1.00 81.81 83 THR A CA 1
ATOM 611 C C . THR A 1 83 ? 7.657 -11.659 11.268 1.00 81.81 83 THR A C 1
ATOM 613 O O . THR A 1 83 ? 7.565 -12.502 12.159 1.00 81.81 83 THR A O 1
ATOM 616 N N . GLN A 1 84 ? 8.754 -10.911 11.124 1.00 79.31 84 GLN A N 1
ATOM 617 C CA . GLN A 1 84 ? 9.997 -11.098 11.888 1.00 79.31 84 GLN A CA 1
ATOM 618 C C . GLN A 1 84 ? 10.513 -9.778 12.480 1.00 79.31 84 GLN A C 1
ATOM 620 O O . GLN A 1 84 ? 10.198 -8.704 11.976 1.00 79.31 84 GLN A O 1
ATOM 625 N N . GLU A 1 85 ? 11.337 -9.865 13.531 1.00 77.31 85 GLU A N 1
ATOM 626 C CA . GLU A 1 85 ? 11.979 -8.702 14.176 1.00 77.31 85 GLU A CA 1
ATOM 627 C C . GLU A 1 85 ? 12.989 -8.008 13.242 1.00 77.31 85 GLU A C 1
ATOM 629 O O . GLU A 1 85 ? 13.107 -6.785 13.231 1.00 77.31 85 GLU A O 1
ATOM 634 N N . LEU A 1 86 ? 13.669 -8.792 12.399 1.00 85.25 86 LEU A N 1
ATOM 635 C CA . LEU A 1 86 ? 14.554 -8.314 11.339 1.00 85.25 86 LEU A CA 1
ATOM 636 C C . LEU A 1 86 ? 13.909 -8.585 9.982 1.00 85.25 86 LEU A C 1
ATOM 638 O O . LEU A 1 86 ? 13.872 -9.721 9.509 1.00 85.25 86 LEU A O 1
ATOM 642 N N . LEU A 1 87 ? 13.401 -7.524 9.360 1.00 86.31 87 LEU A N 1
ATOM 643 C CA . LEU A 1 87 ? 12.759 -7.604 8.056 1.00 86.31 87 LEU A CA 1
ATOM 644 C C . LEU A 1 87 ? 13.794 -7.547 6.924 1.00 86.31 87 LEU A C 1
ATOM 646 O O . LEU A 1 87 ? 14.707 -6.713 6.969 1.00 86.31 87 LEU A O 1
ATOM 650 N N . PRO A 1 88 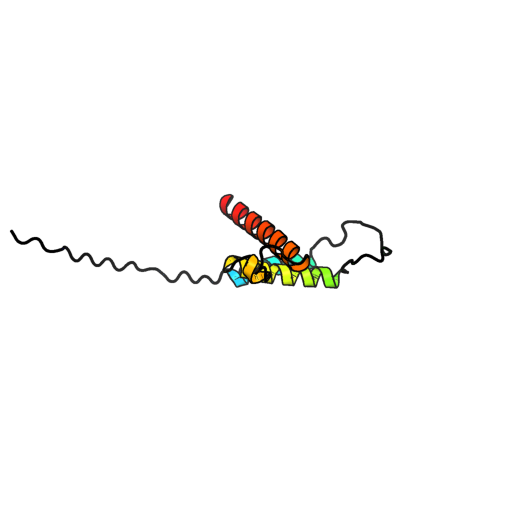? 13.649 -8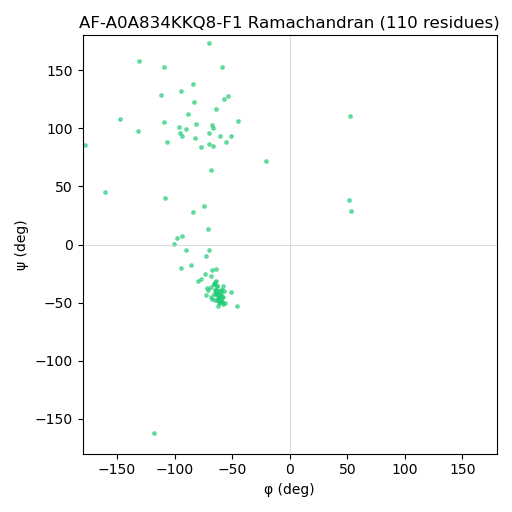.367 5.868 1.00 89.62 88 PRO A N 1
ATOM 651 C CA . PRO A 1 88 ? 14.405 -8.165 4.644 1.00 89.62 88 PRO A CA 1
ATOM 652 C C . PRO A 1 88 ? 14.098 -6.769 4.072 1.00 89.62 88 PRO A C 1
ATOM 654 O O . PRO A 1 88 ? 12.988 -6.257 4.258 1.00 89.62 88 PRO A O 1
ATOM 657 N N . PRO A 1 89 ? 15.030 -6.149 3.321 1.00 89.31 89 PRO A N 1
ATOM 658 C CA . PRO A 1 89 ? 14.906 -4.749 2.904 1.00 89.31 89 PRO A CA 1
ATOM 659 C C . PRO A 1 89 ? 13.568 -4.410 2.237 1.00 89.31 89 PRO A C 1
ATOM 661 O O . PRO A 1 89 ? 12.963 -3.388 2.538 1.00 89.31 89 PRO A O 1
ATOM 664 N N . LYS A 1 90 ? 13.056 -5.295 1.374 1.00 87.56 90 LYS A N 1
ATOM 665 C CA . LYS A 1 90 ? 11.770 -5.101 0.689 1.00 87.56 90 LYS A CA 1
ATOM 666 C C . LYS A 1 90 ? 10.595 -4.969 1.665 1.00 87.56 90 LYS A C 1
ATOM 668 O O . LYS A 1 90 ? 9.767 -4.078 1.500 1.00 87.56 90 LYS A O 1
ATOM 673 N N . GLU A 1 91 ? 10.514 -5.857 2.650 1.00 92.31 91 GLU A N 1
ATOM 674 C CA . GLU A 1 91 ? 9.433 -5.861 3.643 1.00 92.31 91 GLU A CA 1
ATOM 675 C C . GLU A 1 91 ? 9.584 -4.671 4.590 1.00 92.31 91 GLU A C 1
ATOM 677 O O . GLU A 1 91 ? 8.604 -3.991 4.877 1.00 92.31 91 GLU A O 1
ATOM 682 N N . LEU A 1 92 ? 10.821 -4.343 4.979 1.00 91.44 92 LEU A N 1
ATOM 683 C CA . LEU A 1 92 ? 11.123 -3.169 5.795 1.00 91.44 92 LEU A CA 1
ATOM 684 C C . LEU A 1 92 ? 10.640 -1.870 5.133 1.00 91.44 92 LEU A C 1
ATOM 686 O O . LEU A 1 92 ? 9.923 -1.088 5.757 1.00 91.44 92 LEU A O 1
ATOM 690 N N . TYR A 1 93 ? 11.000 -1.644 3.864 1.00 90.19 93 TYR A N 1
ATOM 691 C CA . TYR A 1 93 ? 10.586 -0.441 3.136 1.00 90.19 93 TYR A CA 1
ATOM 692 C C . TYR A 1 93 ? 9.074 -0.397 2.900 1.00 90.19 93 TYR A C 1
ATOM 694 O O . TYR A 1 93 ? 8.485 0.682 2.952 1.00 90.19 93 TYR A O 1
ATOM 702 N N . CYS A 1 94 ? 8.438 -1.554 2.699 1.00 93.06 94 CYS A N 1
ATOM 703 C CA . CYS A 1 94 ? 6.985 -1.643 2.616 1.00 93.06 94 CYS A CA 1
ATOM 704 C C . CYS A 1 94 ? 6.322 -1.211 3.933 1.00 93.06 94 CYS A C 1
ATOM 706 O O . CYS A 1 94 ? 5.477 -0.316 3.922 1.00 93.06 94 CYS A O 1
ATOM 708 N N . VAL A 1 95 ? 6.733 -1.792 5.069 1.00 94.50 95 VAL A N 1
ATOM 709 C CA . VAL A 1 95 ? 6.150 -1.497 6.390 1.00 94.50 95 VAL A CA 1
ATOM 710 C C . VAL A 1 95 ? 6.333 -0.023 6.747 1.00 94.50 95 VAL A C 1
ATOM 712 O O . VAL A 1 95 ? 5.385 0.622 7.194 1.00 94.50 95 VAL A O 1
ATOM 715 N N . LEU A 1 96 ? 7.523 0.531 6.502 1.00 92.94 96 LEU A N 1
ATOM 716 C CA . LEU A 1 96 ? 7.812 1.940 6.761 1.00 92.94 96 LEU A CA 1
ATOM 717 C C . LEU A 1 96 ? 6.906 2.869 5.938 1.00 92.94 96 LEU A C 1
ATOM 719 O O . LEU A 1 96 ? 6.301 3.785 6.493 1.00 92.94 96 LEU A O 1
ATOM 723 N N . GLY A 1 97 ? 6.786 2.618 4.630 1.00 91.69 97 GLY A N 1
ATOM 724 C CA . GLY A 1 97 ? 5.933 3.415 3.746 1.00 91.69 97 GLY A CA 1
ATOM 725 C C . GLY A 1 97 ? 4.450 3.302 4.099 1.00 91.69 97 GLY A C 1
ATOM 726 O O . GLY A 1 97 ? 3.737 4.304 4.106 1.00 91.69 97 GLY A O 1
ATOM 727 N N . CYS A 1 98 ? 3.995 2.102 4.461 1.00 95.31 98 CYS A N 1
ATOM 728 C CA . CYS A 1 98 ? 2.628 1.873 4.915 1.00 95.31 98 CYS A CA 1
ATOM 729 C C . CYS A 1 98 ? 2.311 2.666 6.191 1.00 95.31 98 CYS A C 1
ATOM 731 O O . CYS A 1 98 ? 1.294 3.358 6.246 1.00 95.31 98 CYS A O 1
ATOM 733 N N . HIS A 1 99 ? 3.195 2.629 7.195 1.00 95.75 99 HIS A N 1
ATOM 734 C CA . HIS A 1 99 ? 2.989 3.381 8.432 1.00 95.75 99 HIS A CA 1
ATOM 735 C C . HIS A 1 99 ? 2.985 4.896 8.204 1.00 95.75 99 HIS A C 1
ATOM 737 O O . HIS A 1 99 ? 2.144 5.577 8.789 1.00 95.75 99 HIS A O 1
ATOM 743 N N . ASP A 1 100 ? 3.865 5.428 7.348 1.00 94.56 100 ASP A N 1
ATOM 744 C CA . ASP A 1 100 ? 3.840 6.854 6.989 1.00 94.56 100 ASP A CA 1
ATOM 745 C C . ASP A 1 100 ? 2.506 7.239 6.324 1.00 94.56 100 ASP A C 1
ATOM 747 O O . ASP A 1 100 ? 1.873 8.214 6.735 1.00 94.56 100 ASP A O 1
ATOM 751 N N . ALA A 1 101 ? 2.027 6.437 5.367 1.00 91.88 101 ALA A N 1
ATOM 752 C CA . ALA A 1 101 ? 0.763 6.677 4.673 1.00 91.88 101 ALA A CA 1
ATOM 753 C C . ALA A 1 101 ? -0.451 6.629 5.616 1.00 91.88 101 ALA A C 1
ATOM 755 O O . ALA A 1 101 ? -1.277 7.545 5.609 1.00 91.88 101 ALA A O 1
ATOM 756 N N . LEU A 1 102 ? -0.546 5.600 6.467 1.00 93.06 102 LEU A N 1
ATOM 757 C CA . LEU A 1 102 ? -1.609 5.496 7.470 1.00 93.06 102 LEU A CA 1
ATOM 758 C C . LEU A 1 102 ? -1.559 6.656 8.461 1.00 93.06 102 LEU A C 1
ATOM 760 O O . LEU A 1 102 ? -2.590 7.251 8.763 1.00 93.06 102 LEU A O 1
ATOM 764 N N . ASN A 1 103 ? -0.370 7.019 8.944 1.00 93.56 103 ASN A N 1
ATOM 765 C CA . ASN A 1 103 ? -0.240 8.126 9.879 1.00 93.56 103 ASN A CA 1
ATOM 766 C C . ASN A 1 103 ? -0.729 9.436 9.248 1.00 93.56 103 ASN A C 1
ATOM 768 O O . ASN A 1 103 ? -1.525 10.131 9.867 1.00 93.56 103 ASN A O 1
ATOM 772 N N . ARG A 1 104 ? -0.341 9.748 8.003 1.00 90.38 104 ARG A N 1
ATOM 773 C CA . ARG A 1 104 ? -0.846 10.934 7.281 1.00 90.38 104 ARG A CA 1
ATOM 774 C C . ARG A 1 104 ? -2.363 10.924 7.140 1.00 90.38 104 ARG A C 1
ATOM 776 O O . ARG A 1 104 ? -2.988 11.946 7.400 1.00 90.38 104 ARG A O 1
ATOM 783 N N . TYR A 1 105 ? -2.942 9.783 6.774 1.00 89.00 105 TYR A N 1
ATOM 784 C CA . TYR A 1 105 ? -4.390 9.631 6.663 1.00 89.00 105 TYR A CA 1
ATOM 785 C C . TYR A 1 105 ? -5.095 9.920 7.994 1.00 89.00 105 TYR A C 1
ATOM 787 O O . TYR A 1 105 ? -5.997 10.752 8.055 1.00 89.00 105 TYR A O 1
ATOM 795 N N . PHE A 1 106 ? -4.629 9.321 9.093 1.00 89.88 106 PHE A N 1
ATOM 796 C CA . PHE A 1 106 ? -5.213 9.567 10.411 1.00 89.88 106 PHE A CA 1
ATOM 797 C C . PHE A 1 106 ? -4.969 10.988 10.931 1.00 89.88 106 PHE A C 1
ATOM 799 O O . PHE A 1 106 ? -5.777 11.480 11.714 1.00 89.88 106 PHE A O 1
ATOM 806 N N . GLN A 1 107 ? -3.889 11.664 10.524 1.00 91.50 107 GLN A N 1
ATOM 807 C CA . GLN A 1 107 ? -3.709 13.090 10.823 1.00 91.50 107 GLN A CA 1
ATOM 808 C C . GLN A 1 107 ? -4.723 13.948 10.059 1.00 91.50 107 GLN A C 1
ATOM 810 O O . GLN A 1 107 ? -5.372 14.784 10.674 1.00 91.50 107 GLN A O 1
ATOM 815 N N . GLN A 1 108 ? -4.941 13.687 8.767 1.00 86.62 108 GLN A N 1
ATOM 816 C CA . GLN A 1 108 ? -5.954 14.399 7.976 1.00 86.62 108 GLN A CA 1
ATOM 817 C C . GLN A 1 108 ? -7.362 14.232 8.553 1.00 86.62 108 GLN A C 1
ATOM 819 O O . GLN A 1 108 ? -8.119 15.193 8.602 1.00 86.62 108 GLN A O 1
ATOM 824 N N . LEU A 1 109 ? -7.697 13.035 9.043 1.00 85.75 109 LEU A N 1
ATOM 825 C CA . LEU A 1 109 ? -8.977 12.800 9.713 1.00 85.75 109 LEU A CA 1
ATOM 826 C C . LEU A 1 109 ? -9.124 13.584 11.025 1.00 85.75 109 LEU A C 1
ATOM 828 O O . LEU A 1 109 ? -10.233 13.968 11.368 1.00 85.75 109 LEU A O 1
ATOM 832 N N . LYS A 1 110 ? -8.034 13.821 11.767 1.00 84.19 110 LYS A N 1
ATOM 833 C CA . LYS A 1 110 ? -8.063 14.633 12.999 1.00 84.19 110 LYS A CA 1
ATOM 834 C C . LYS A 1 110 ? -8.215 16.129 12.725 1.00 84.19 110 LYS A C 1
ATOM 836 O O . LYS A 1 110 ? -8.640 16.857 13.616 1.00 84.19 110 LYS A O 1
ATOM 841 N N . GLU A 1 111 ? -7.802 16.578 11.545 1.00 78.75 111 GLU A N 1
ATOM 842 C CA . GLU A 1 111 ? -7.884 17.974 11.101 1.00 78.75 111 GLU A CA 1
ATOM 843 C C . GLU A 1 111 ? -9.205 18.295 10.373 1.00 78.75 111 GLU A C 1
ATOM 845 O O . GLU A 1 111 ? -9.434 19.456 10.028 1.00 78.75 111 GLU A O 1
ATOM 850 N N . SER A 1 112 ? -10.061 17.288 10.148 1.00 60.75 112 SER A N 1
ATOM 851 C CA . SER A 1 112 ? -11.375 17.396 9.496 1.00 60.75 112 SER A CA 1
ATOM 852 C C . SER A 1 112 ? -12.524 17.544 10.488 1.00 60.75 112 SER A C 1
ATOM 854 O O . SER A 1 112 ? -13.561 18.077 10.028 1.00 60.75 112 SER A O 1
#

pLDDT: mean 74.3, std 19.75, range [35.5, 95.75]

Foldseek 3Di:
DDDDDDPDDDPPPPPPPPCPPLVVQLVVQLVCLLVPPQPPDPPDPDDPPDDDDSVRSSVVSSLLSNLLSVCVVPPQCVSLVVPDPDDDPSSVVSSVSSVVSVVVVVVVVVVD

Secondary structure (DSSP, 8-state):
--------------------HHHHHHHHHHHHGGGS-TT-----S---S-PPPHHHHHHHHHHHHHHHHHHHHS-HHHHTT--SSS--HHHHHHHHHHHHHHHHHHHHHHT-

Organism: Vespula vulgaris (NCBI:txid7454)

Sequence (112 aa):
MKLLAFAGSVATLLADEDWNVPTSLQKECSSKCPNLDLNQNRTEDSSPEVGCGVRCKVEQCTKGCEAWAQALDMSCQTVCNGTQELLPPKELYCVLGCHDALNRYFQQLKES

Solvent-accessible surface area (backbone atoms only — not comparable to full-atom values): 7040 Å² total; per-residue (Å²): 141,85,90,81,81,88,86,79,84,77,83,77,83,74,73,85,74,75,79,71,56,54,66,54,53,26,50,57,50,38,67,46,32,84,68,53,77,85,73,75,82,69,89,64,100,77,61,99,69,94,76,74,53,73,69,52,48,35,54,51,40,37,52,48,25,51,45,48,35,52,30,73,84,50,45,40,40,67,69,35,66,46,84,56,96,76,54,57,70,72,33,41,56,41,30,54,52,38,49,55,52,51,51,52,52,56,49,53,61,74,76,104

Radius of gyration: 22.36 Å; Cα contacts (8 Å, |Δi|>4): 54; chains: 1; bounding box: 60×30×70 Å